Protein AF-A0A1M6XPC5-F1 (afdb_monomer_lite)

InterPro domains:
  IPR036118 UreE urease accessory, N-terminal domain superfamily [SSF69287] (15-75)

Secondary structure (DSSP, 8-state):
----PPEEP-EEETT---TT----EEEE-GGGTT-SEEEEE-TTS-EEEEE-TT-S---TT-EEEETTEEEEEEEEPEEEEEEEE-SSHHHHHHHHHHHHTTT---EEEETTEEEEE--HHHHHHHHHHHGGG-EEEEEE--GGGBHHHHHHHHTT--

Sequence (158 aa):
MNTVQPVVIDEVKAKIDLNGQNFDLLELEWFENKKQKLTRTTRSGKVLELRLGNLKEWQHGDGLYSNGQLIATIAIKTCLTISFPAENDAEAADFCYFIGNQHLPVFLTSPQQFAVPYDGRLFEQLSFRYGARIQLTDAQLLSHQSLRYLAKNRTHEN

Structure (mmCIF, N/CA/C/O backbone):
data_AF-A0A1M6XPC5-F1
#
_entry.id   AF-A0A1M6XPC5-F1
#
loop_
_atom_site.group_PDB
_atom_site.id
_atom_site.type_symbol
_atom_site.label_atom_id
_atom_site.label_alt_id
_atom_site.label_comp_id
_atom_site.label_asym_id
_atom_site.label_entity_id
_atom_site.label_seq_id
_atom_site.pdbx_PDB_ins_code
_atom_site.Cartn_x
_atom_site.Cartn_y
_atom_site.Cartn_z
_atom_site.occupancy
_atom_site.B_iso_or_equiv
_atom_site.auth_seq_id
_atom_site.auth_comp_id
_atom_site.auth_asym_id
_atom_site.auth_atom_id
_atom_site.pdbx_PDB_model_num
ATOM 1 N N . MET A 1 1 ? -32.072 -14.448 14.819 1.00 44.44 1 MET A N 1
ATOM 2 C CA . MET A 1 1 ? -30.863 -13.933 14.143 1.00 44.44 1 MET A CA 1
ATOM 3 C C . MET A 1 1 ? -30.155 -13.031 15.138 1.00 44.44 1 MET A C 1
ATOM 5 O O . MET A 1 1 ? -30.711 -11.992 15.463 1.00 44.44 1 MET A O 1
ATOM 9 N N . ASN A 1 2 ? -29.016 -13.446 15.696 1.00 49.34 2 ASN A N 1
ATOM 10 C CA . ASN A 1 2 ? -28.239 -12.564 16.570 1.00 49.34 2 ASN A CA 1
ATOM 11 C C . ASN A 1 2 ? -27.605 -11.483 15.696 1.00 49.34 2 ASN A C 1
ATOM 13 O O . ASN A 1 2 ? -26.690 -11.761 14.926 1.00 49.34 2 ASN A O 1
ATOM 17 N N . THR A 1 3 ? -28.123 -10.263 15.777 1.00 55.09 3 THR A N 1
ATOM 18 C CA . THR A 1 3 ? -27.465 -9.083 15.220 1.00 55.09 3 THR A CA 1
ATOM 19 C C . THR A 1 3 ? -26.195 -8.844 16.024 1.00 55.09 3 THR A C 1
ATOM 21 O O . THR A 1 3 ? -26.259 -8.356 17.152 1.00 55.09 3 THR A O 1
ATOM 24 N N . VAL A 1 4 ? -25.046 -9.238 15.473 1.00 74.50 4 VAL A N 1
ATOM 25 C CA . VAL A 1 4 ? -23.740 -8.868 16.027 1.00 74.50 4 VAL A CA 1
ATOM 26 C C . VAL A 1 4 ? -23.637 -7.351 15.917 1.00 74.50 4 VAL A C 1
ATOM 28 O O . VAL A 1 4 ? -23.585 -6.815 14.810 1.00 74.50 4 VAL A O 1
ATOM 31 N N . GLN A 1 5 ? -23.697 -6.656 17.052 1.00 86.62 5 GLN A N 1
ATOM 32 C CA . GLN A 1 5 ? -23.521 -5.209 17.072 1.00 86.62 5 GLN A CA 1
ATOM 33 C C . GLN A 1 5 ? -22.074 -4.872 16.681 1.00 86.62 5 GLN A C 1
ATOM 35 O O . GLN A 1 5 ? -21.152 -5.486 17.227 1.00 86.62 5 GLN A O 1
ATOM 40 N N . PRO A 1 6 ? -21.856 -3.932 15.744 1.00 93.06 6 PRO A N 1
ATOM 41 C CA . PRO A 1 6 ? -20.513 -3.500 15.388 1.00 93.06 6 PRO A CA 1
ATOM 42 C C . PRO A 1 6 ? -19.784 -2.860 16.572 1.00 93.06 6 PRO A C 1
ATOM 44 O O . PRO A 1 6 ? -20.371 -2.099 17.342 1.00 93.06 6 PRO A O 1
ATOM 47 N N . VAL A 1 7 ? -18.487 -3.133 16.690 1.00 96.50 7 VAL A N 1
ATOM 48 C CA . VAL A 1 7 ? -17.605 -2.456 17.645 1.00 96.50 7 VAL A CA 1
ATOM 49 C C . VAL A 1 7 ? -17.155 -1.136 17.027 1.00 96.50 7 VAL A C 1
ATOM 51 O O . VAL A 1 7 ? -16.530 -1.118 15.966 1.00 96.50 7 VAL A O 1
ATOM 54 N N . VAL A 1 8 ? -17.467 -0.025 17.688 1.00 97.38 8 VAL A N 1
ATOM 55 C CA . VAL A 1 8 ? -17.044 1.309 17.248 1.00 97.38 8 VAL A CA 1
ATOM 56 C C . VAL A 1 8 ? -15.619 1.569 17.726 1.00 97.38 8 VAL A C 1
ATOM 58 O O . VAL A 1 8 ? -15.330 1.440 18.916 1.00 97.38 8 VAL A O 1
ATOM 61 N N . ILE A 1 9 ? -14.739 1.942 16.798 1.00 97.25 9 ILE A N 1
ATOM 62 C CA . ILE A 1 9 ? -13.367 2.359 17.099 1.00 97.25 9 ILE A CA 1
ATOM 63 C C . ILE A 1 9 ? -13.367 3.840 17.485 1.00 97.25 9 ILE A C 1
ATOM 65 O O . ILE A 1 9 ? -13.819 4.683 16.704 1.00 97.25 9 ILE A O 1
ATOM 69 N N . ASP A 1 10 ? -12.867 4.143 18.683 1.00 95.81 10 ASP A N 1
ATOM 70 C CA . ASP A 1 10 ? -12.819 5.494 19.258 1.00 95.81 10 ASP A CA 1
ATOM 71 C C . ASP A 1 10 ? -11.404 6.091 19.293 1.00 95.81 10 ASP A C 1
ATOM 73 O O . ASP A 1 10 ? -11.252 7.312 19.236 1.00 95.81 10 ASP A O 1
ATOM 77 N N . GLU A 1 11 ? -10.373 5.248 19.305 1.00 95.81 11 GLU A N 1
ATOM 78 C CA . GLU A 1 11 ? -8.973 5.655 19.329 1.00 95.81 11 GLU A CA 1
ATOM 79 C C . GLU A 1 11 ? -8.143 4.828 18.334 1.00 95.81 11 GLU A C 1
ATOM 81 O O . GLU A 1 11 ? -8.351 3.629 18.131 1.00 95.81 11 GLU A O 1
ATOM 86 N N . VAL A 1 12 ? -7.170 5.487 17.703 1.00 96.12 12 VAL A N 1
ATOM 87 C CA . VAL A 1 12 ? -6.224 4.868 16.770 1.00 96.12 12 VAL A CA 1
ATOM 88 C C . VAL A 1 12 ? -4.816 5.249 17.198 1.00 96.12 12 VAL A C 1
ATOM 90 O O . VAL A 1 12 ? -4.510 6.435 17.330 1.00 96.12 12 VAL A O 1
ATOM 93 N N . LYS A 1 13 ? -3.948 4.254 17.395 1.00 94.69 13 LYS A N 1
ATOM 94 C CA . LYS A 1 13 ? -2.534 4.472 17.738 1.00 94.69 13 LYS A CA 1
ATOM 95 C C . LYS A 1 13 ? -1.654 4.071 16.568 1.00 94.69 13 LYS A C 1
ATOM 97 O O . LYS A 1 13 ? -1.781 2.963 16.051 1.00 94.69 13 LYS A O 1
ATOM 102 N N . ALA A 1 14 ? -0.779 4.980 16.150 1.00 92.06 14 ALA A N 1
ATOM 103 C CA . ALA A 1 14 ? 0.051 4.781 14.970 1.00 92.06 14 ALA A CA 1
ATOM 104 C C . ALA A 1 14 ? 1.080 3.666 15.191 1.00 92.06 14 ALA A C 1
ATOM 106 O O . ALA A 1 14 ? 1.796 3.705 16.190 1.00 92.06 14 ALA A O 1
ATOM 107 N N . LYS A 1 15 ? 1.171 2.733 14.231 1.00 84.06 15 LYS A N 1
ATOM 108 C CA . LYS A 1 15 ? 2.233 1.708 14.124 1.00 84.06 15 LYS A CA 1
ATOM 109 C C . LYS A 1 15 ? 2.639 1.097 15.468 1.00 84.06 15 LYS A C 1
ATOM 111 O O . LYS A 1 15 ? 3.760 1.291 15.938 1.00 84.06 15 LYS A O 1
ATOM 116 N N . ILE A 1 16 ? 1.710 0.381 16.094 1.00 86.56 16 ILE A N 1
ATOM 117 C CA . ILE A 1 16 ? 1.987 -0.248 17.384 1.00 86.56 16 ILE A CA 1
ATOM 118 C C . ILE A 1 16 ? 2.883 -1.477 17.202 1.00 86.56 16 ILE A C 1
ATOM 120 O O . ILE A 1 16 ? 2.672 -2.288 16.299 1.00 86.56 16 ILE A O 1
ATOM 124 N N . ASP A 1 17 ? 3.882 -1.617 18.071 1.00 78.31 17 ASP A N 1
ATOM 125 C CA . ASP A 1 17 ? 4.658 -2.850 18.163 1.00 78.31 17 ASP A CA 1
ATOM 126 C C . ASP A 1 17 ? 3.828 -3.896 18.909 1.00 78.31 17 ASP A C 1
ATOM 128 O O . ASP A 1 17 ? 3.391 -3.683 20.044 1.00 78.31 17 ASP A O 1
ATOM 132 N N . LEU A 1 18 ? 3.576 -5.022 18.250 1.00 71.12 18 LEU A N 1
ATOM 133 C CA . LEU A 1 18 ? 2.780 -6.102 18.817 1.00 71.12 18 LEU A CA 1
ATOM 134 C C . LEU A 1 18 ? 3.609 -7.015 19.725 1.00 71.12 18 LEU A C 1
ATOM 136 O O . LEU A 1 18 ? 3.026 -7.902 20.342 1.00 71.12 18 LEU A O 1
ATOM 140 N N . ASN A 1 19 ? 4.931 -6.816 19.849 1.00 73.75 19 ASN A N 1
ATOM 141 C CA . ASN A 1 19 ? 5.816 -7.610 20.714 1.00 73.75 19 ASN A CA 1
ATOM 142 C C . ASN A 1 19 ? 5.616 -9.136 20.547 1.00 73.75 19 ASN A C 1
ATOM 144 O O . ASN A 1 19 ? 5.680 -9.895 21.512 1.00 73.75 19 ASN A O 1
ATOM 148 N N . GLY A 1 20 ? 5.302 -9.593 19.328 1.00 64.50 20 GLY A N 1
ATOM 149 C CA . GLY A 1 20 ? 5.022 -11.003 19.024 1.00 64.50 20 GLY A CA 1
ATOM 150 C C . GLY A 1 20 ? 3.645 -11.530 19.461 1.00 64.50 20 GLY A C 1
ATOM 151 O O . GLY A 1 20 ? 3.386 -12.725 19.326 1.00 64.50 20 GLY A O 1
ATOM 152 N N . GLN A 1 21 ? 2.744 -10.684 19.965 1.00 72.00 21 GLN A N 1
ATOM 153 C CA . GLN A 1 21 ? 1.366 -11.068 20.270 1.00 72.00 21 GLN A CA 1
ATOM 154 C C . GLN A 1 21 ? 0.516 -11.121 18.994 1.00 72.00 21 GLN A C 1
ATOM 156 O O . GLN A 1 21 ? 0.503 -10.190 18.186 1.00 72.00 21 GLN A O 1
ATOM 161 N N . ASN A 1 22 ? -0.248 -12.204 18.838 1.00 70.38 22 ASN A N 1
ATOM 162 C CA . ASN A 1 22 ? -1.222 -12.346 17.758 1.00 70.38 22 ASN A CA 1
ATOM 163 C C . ASN A 1 22 ? -2.495 -11.561 18.092 1.00 70.38 22 ASN A C 1
ATOM 165 O O . ASN A 1 22 ? -3.414 -12.083 18.725 1.00 70.38 22 ASN A O 1
ATOM 169 N N . PHE A 1 23 ? -2.548 -10.306 17.651 1.00 85.56 23 PHE A N 1
ATOM 170 C CA . PHE A 1 23 ? -3.777 -9.519 17.644 1.00 85.56 23 PHE A CA 1
ATOM 171 C C . PHE A 1 23 ? -4.585 -9.768 16.368 1.00 85.56 23 PHE A C 1
ATOM 173 O O . PHE A 1 23 ? -4.059 -10.166 15.330 1.00 85.56 23 PHE A O 1
ATOM 180 N N . ASP A 1 24 ? -5.892 -9.543 16.463 1.00 95.25 24 ASP A N 1
ATOM 181 C CA . ASP A 1 24 ? -6.804 -9.648 15.328 1.00 95.25 24 ASP A CA 1
ATOM 182 C C . ASP A 1 24 ? -6.450 -8.617 14.244 1.00 95.25 24 ASP A C 1
ATOM 184 O O . ASP A 1 24 ? -5.967 -7.528 14.555 1.00 95.25 24 ASP A O 1
ATOM 188 N N . LEU A 1 25 ? -6.707 -8.937 12.977 1.00 95.81 25 LEU A N 1
ATOM 189 C CA . LEU A 1 25 ? -6.348 -8.074 11.850 1.00 95.81 25 LEU A CA 1
ATOM 190 C C . LEU A 1 25 ? -7.597 -7.549 11.156 1.00 95.81 25 LEU A C 1
ATOM 192 O O . LEU A 1 25 ? -8.472 -8.322 10.762 1.00 95.81 25 LEU A O 1
ATOM 196 N N . LEU A 1 26 ? -7.645 -6.236 10.959 1.00 97.50 26 LEU A N 1
ATOM 197 C CA . LEU A 1 26 ? -8.565 -5.595 10.036 1.00 97.50 26 LEU A CA 1
ATOM 198 C C . LEU A 1 26 ? -7.852 -5.402 8.698 1.00 97.50 26 LEU A C 1
ATOM 200 O O . LEU A 1 26 ? -6.973 -4.549 8.566 1.00 97.50 26 LEU A O 1
ATOM 204 N N . GLU A 1 27 ? -8.222 -6.205 7.709 1.00 97.38 27 GLU A N 1
ATOM 205 C CA . GLU A 1 27 ? -7.623 -6.125 6.382 1.00 97.38 27 GLU A CA 1
ATOM 206 C C . GLU A 1 27 ? -8.286 -5.043 5.535 1.00 97.38 27 GLU A C 1
ATOM 208 O O . GLU A 1 27 ? -9.513 -4.987 5.434 1.00 97.38 27 GLU A O 1
ATOM 213 N N . LEU A 1 28 ? -7.467 -4.209 4.899 1.00 97.88 28 LEU A N 1
ATOM 214 C CA . LEU A 1 28 ? -7.910 -3.175 3.969 1.00 97.88 28 LEU A CA 1
ATOM 215 C C . LEU A 1 28 ? -7.173 -3.319 2.642 1.00 97.88 28 LEU A C 1
ATOM 217 O O . LEU A 1 28 ? -5.980 -3.633 2.613 1.00 97.88 28 LEU A O 1
ATOM 221 N N . GLU A 1 29 ? -7.859 -3.029 1.540 1.00 97.69 29 GLU A N 1
ATOM 222 C CA . GLU A 1 29 ? -7.168 -2.845 0.264 1.00 97.69 29 GLU A CA 1
ATOM 223 C C . GLU A 1 29 ? -6.403 -1.514 0.267 1.00 97.69 29 GLU A C 1
ATOM 225 O O . GLU A 1 29 ? -6.805 -0.538 0.912 1.00 97.69 29 GLU A O 1
ATOM 230 N N . TRP A 1 30 ? -5.316 -1.433 -0.503 1.00 96.38 30 TRP A N 1
ATOM 231 C CA . TRP A 1 30 ? -4.474 -0.232 -0.582 1.00 96.38 30 TRP A CA 1
ATOM 232 C C . TRP A 1 30 ? -5.264 1.040 -0.949 1.00 96.38 30 TRP A C 1
ATOM 234 O O . TRP A 1 30 ? -4.972 2.121 -0.442 1.00 96.38 30 TRP A O 1
ATOM 244 N N . PHE A 1 31 ? -6.305 0.919 -1.782 1.00 95.81 31 PHE A N 1
ATOM 245 C CA . PHE A 1 31 ? -7.142 2.040 -2.229 1.00 95.81 31 PHE A CA 1
ATOM 246 C C . PHE A 1 31 ? -8.212 2.464 -1.207 1.00 95.81 31 PHE A C 1
ATOM 248 O O . PHE A 1 31 ? -8.934 3.439 -1.422 1.00 95.81 31 PHE A O 1
ATOM 255 N N . GLU A 1 32 ? -8.349 1.747 -0.091 1.00 96.62 32 GLU A N 1
ATOM 256 C CA . GLU A 1 32 ? -9.324 2.048 0.963 1.00 96.62 32 GLU A CA 1
ATOM 257 C C . GLU A 1 32 ? -8.754 2.911 2.082 1.00 96.62 32 GLU A C 1
ATOM 259 O O . GLU A 1 32 ? -9.511 3.447 2.893 1.00 96.62 32 GLU A O 1
ATOM 264 N N . ASN A 1 33 ? -7.435 3.089 2.109 1.00 94.56 33 ASN A N 1
ATOM 265 C CA . ASN A 1 33 ? -6.717 3.715 3.211 1.00 94.56 33 ASN A CA 1
ATOM 266 C C . ASN A 1 33 ? -7.092 5.186 3.472 1.00 94.56 33 ASN A C 1
ATOM 268 O O . ASN A 1 33 ? -6.809 5.714 4.540 1.00 94.56 33 ASN A O 1
ATOM 272 N N . LYS A 1 34 ? -7.786 5.850 2.544 1.00 95.00 34 LYS A N 1
ATOM 273 C CA . LYS A 1 34 ? -8.291 7.227 2.701 1.00 95.00 34 LYS A CA 1
ATOM 274 C C . LYS A 1 34 ? -9.808 7.316 2.868 1.00 95.00 34 LYS A C 1
ATOM 276 O O . LYS A 1 34 ? -10.364 8.416 2.870 1.00 95.00 34 LYS A O 1
ATOM 281 N N . LYS A 1 35 ? -10.510 6.185 2.995 1.00 96.50 35 LYS A N 1
ATOM 282 C CA . LYS A 1 35 ? -11.962 6.181 3.214 1.00 96.50 35 LYS A CA 1
ATOM 283 C C . LYS A 1 35 ? -12.289 6.783 4.581 1.00 96.50 35 LYS A C 1
ATOM 285 O O . LYS A 1 35 ? -11.801 6.325 5.609 1.00 96.50 35 LYS A O 1
ATOM 290 N N . GLN A 1 36 ? -13.171 7.785 4.576 1.00 96.69 36 GLN A N 1
ATOM 291 C CA . GLN A 1 36 ? -13.590 8.520 5.777 1.00 96.69 36 GLN A CA 1
ATOM 292 C C . GLN A 1 36 ? -14.355 7.653 6.780 1.00 96.69 36 GLN A C 1
ATOM 294 O O . GLN A 1 36 ? -14.250 7.858 7.987 1.00 96.69 36 GLN A O 1
ATOM 299 N N . LYS A 1 37 ? -15.140 6.699 6.276 1.00 96.50 37 LYS A N 1
ATOM 300 C CA . LYS A 1 37 ? -15.922 5.746 7.063 1.00 96.50 37 LYS A CA 1
ATOM 301 C C . LYS A 1 37 ? -15.687 4.349 6.507 1.00 96.50 37 LYS A C 1
ATOM 303 O O . LYS A 1 37 ? -15.733 4.163 5.288 1.00 96.50 37 LYS A O 1
ATOM 308 N N . LEU A 1 38 ? -15.458 3.387 7.390 1.00 96.75 38 LEU A N 1
ATOM 309 C CA . LEU A 1 38 ? -15.304 1.977 7.049 1.00 96.75 38 LEU A CA 1
ATOM 310 C C . LEU A 1 38 ? -16.147 1.137 8.004 1.00 96.75 38 LEU A C 1
ATOM 312 O O . LEU A 1 38 ? -16.097 1.341 9.212 1.00 96.75 38 LEU A O 1
ATOM 316 N N . THR A 1 39 ? -16.867 0.166 7.450 1.00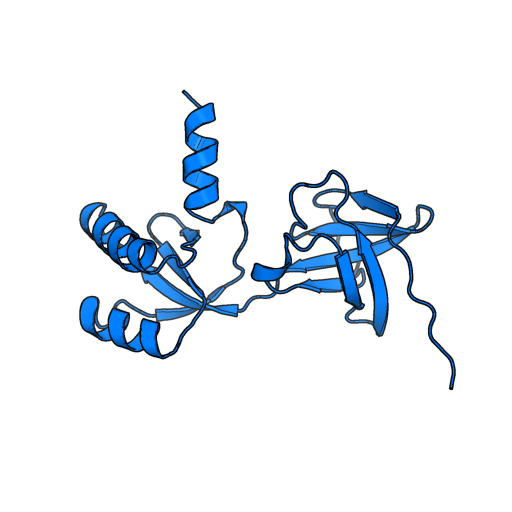 96.62 39 THR A N 1
ATOM 317 C CA . THR A 1 39 ? -17.446 -0.943 8.213 1.00 96.62 39 THR A CA 1
ATOM 318 C C . THR A 1 39 ? -16.850 -2.220 7.653 1.00 96.62 39 THR A C 1
ATOM 320 O O . THR A 1 39 ? -17.061 -2.538 6.479 1.00 96.62 39 THR A O 1
ATOM 323 N N . ARG A 1 40 ? -16.010 -2.896 8.430 1.00 96.81 40 ARG A N 1
ATOM 324 C CA . ARG A 1 40 ? -15.196 -4.022 7.957 1.00 96.81 40 ARG A CA 1
ATOM 325 C C . ARG A 1 40 ? -15.149 -5.105 9.018 1.00 96.81 40 ARG A C 1
ATOM 327 O O . ARG A 1 40 ? -15.148 -4.810 10.208 1.00 96.81 40 ARG A O 1
ATOM 334 N N . THR A 1 41 ? -15.107 -6.347 8.565 1.00 97.06 41 THR A N 1
ATOM 335 C CA . THR A 1 41 ? -14.984 -7.506 9.442 1.00 97.06 41 THR A CA 1
ATOM 336 C C . THR A 1 41 ? -13.509 -7.865 9.578 1.00 97.06 41 THR A C 1
ATOM 338 O O . THR A 1 41 ? -12.802 -7.939 8.575 1.00 97.06 41 THR A O 1
ATOM 341 N N . THR A 1 42 ? -13.038 -8.064 10.805 1.00 97.19 42 THR A N 1
ATOM 342 C CA . THR A 1 42 ? -11.684 -8.559 11.071 1.00 97.19 42 THR A CA 1
ATOM 343 C C . THR A 1 42 ? -11.533 -10.021 10.653 1.00 97.19 42 THR A C 1
ATOM 345 O O . THR A 1 42 ? -12.525 -10.724 10.440 1.00 97.19 42 THR A O 1
ATOM 348 N N . ARG A 1 43 ? -10.297 -10.527 10.609 1.00 95.31 43 ARG A N 1
ATOM 349 C CA . ARG A 1 43 ? -10.030 -11.949 10.344 1.00 95.31 43 ARG A CA 1
ATOM 350 C C . ARG A 1 43 ? -10.731 -12.882 11.336 1.00 95.31 43 ARG A C 1
ATOM 352 O O . ARG A 1 43 ? -11.158 -13.958 10.932 1.00 95.31 43 ARG A O 1
ATOM 359 N N . SER A 1 44 ? -10.891 -12.484 12.603 1.00 94.69 44 SER A N 1
ATOM 360 C CA . SER A 1 44 ? -11.628 -13.295 13.588 1.00 94.69 44 SER A CA 1
ATOM 361 C C . SER A 1 44 ? -13.159 -13.174 13.513 1.00 94.69 44 SER A C 1
ATOM 363 O O . SER A 1 44 ? -13.857 -13.855 14.262 1.00 94.69 44 SER A O 1
ATOM 365 N N . GLY A 1 45 ? -13.700 -12.336 12.620 1.00 95.31 45 GLY A N 1
ATOM 366 C CA . GLY A 1 45 ? -15.145 -12.180 12.428 1.00 95.31 45 GLY A CA 1
ATOM 367 C C . GLY A 1 45 ? -15.787 -11.006 13.177 1.00 95.31 45 GLY A C 1
ATOM 368 O O . GLY A 1 45 ? -17.012 -10.884 13.160 1.00 95.31 45 GLY A O 1
ATOM 369 N N . LYS A 1 46 ? -15.010 -10.119 13.820 1.00 95.12 46 LYS A N 1
ATOM 370 C CA . LYS A 1 46 ? -15.561 -8.933 14.502 1.00 95.12 46 LYS A CA 1
ATOM 371 C C . LYS A 1 46 ? -15.886 -7.843 13.491 1.00 95.12 46 LYS A C 1
ATOM 373 O O . LYS A 1 46 ? -15.020 -7.438 12.724 1.00 95.12 46 LYS A O 1
ATOM 378 N N . VAL A 1 47 ? -17.111 -7.329 13.514 1.00 97.44 47 VAL A N 1
ATOM 379 C CA . VAL A 1 47 ? -17.503 -6.185 12.680 1.00 97.44 47 VAL A CA 1
ATOM 380 C C . VAL A 1 47 ? -17.063 -4.903 13.377 1.00 97.44 47 VAL A C 1
ATOM 382 O O . VAL A 1 47 ? -17.500 -4.639 14.494 1.00 97.44 47 VAL A O 1
ATOM 385 N N . LEU A 1 48 ? -16.205 -4.119 12.728 1.00 97.56 48 LEU A N 1
ATOM 386 C CA . LEU A 1 48 ? -15.714 -2.839 13.232 1.00 97.56 48 LEU A CA 1
ATOM 387 C C . LEU A 1 48 ? -16.305 -1.683 12.432 1.00 97.56 48 LEU A C 1
ATOM 389 O O . LEU A 1 48 ? -16.382 -1.751 11.203 1.00 97.56 48 LEU A O 1
ATOM 393 N N . GLU A 1 49 ? -16.645 -0.602 13.124 1.00 97.81 49 GLU A N 1
ATOM 394 C CA . GLU A 1 49 ? -16.970 0.694 12.533 1.00 97.81 49 GLU A CA 1
ATOM 395 C C . GLU A 1 49 ? -15.864 1.702 12.835 1.00 97.81 49 GLU A C 1
ATOM 397 O O . GLU A 1 49 ? -15.559 1.989 13.992 1.00 97.81 49 GLU A O 1
ATOM 402 N N . LEU A 1 50 ? -15.271 2.254 11.779 1.00 96.75 50 LEU A N 1
ATOM 403 C CA . LEU A 1 50 ? -14.149 3.178 11.857 1.00 96.75 50 LEU A CA 1
ATOM 404 C C . LEU A 1 50 ? -14.510 4.516 11.219 1.00 96.75 50 LEU A C 1
ATOM 406 O O . LEU A 1 50 ? -15.184 4.578 10.183 1.00 96.75 50 LEU A O 1
ATOM 410 N N . ARG A 1 51 ? -13.988 5.596 11.804 1.00 96.62 51 ARG A N 1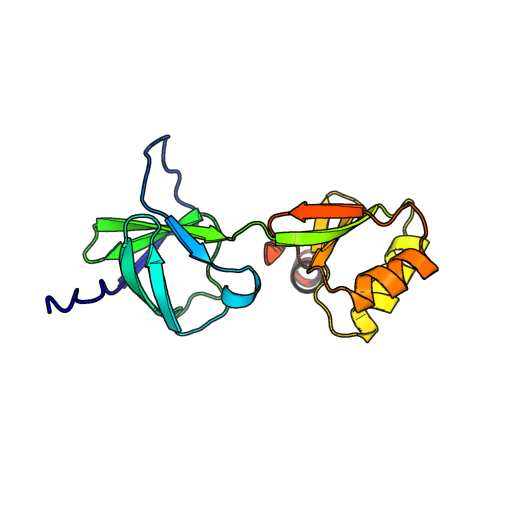
ATOM 411 C CA . ARG A 1 51 ? -14.041 6.949 11.244 1.00 96.62 51 ARG A CA 1
ATOM 412 C C . ARG A 1 51 ? -12.646 7.549 11.235 1.00 96.62 51 ARG A C 1
ATOM 414 O O . ARG A 1 51 ? -12.000 7.591 12.273 1.00 96.62 51 ARG A O 1
ATOM 421 N N . LEU A 1 52 ? -12.210 8.032 10.074 1.00 94.62 52 LEU A N 1
ATOM 422 C CA . LEU A 1 52 ? -10.849 8.542 9.897 1.00 94.62 52 LEU A CA 1
ATOM 423 C C . LEU A 1 52 ? -10.605 9.805 10.741 1.00 94.62 52 LEU A C 1
ATOM 425 O O . LEU A 1 52 ? -9.522 9.999 11.288 1.00 94.62 52 LEU A O 1
ATOM 429 N N . GLY A 1 53 ? -11.638 10.640 10.896 1.00 90.81 53 GLY A N 1
ATOM 430 C CA . GLY A 1 53 ? -11.597 11.820 11.756 1.00 90.81 53 GLY A CA 1
ATOM 431 C C . GLY A 1 53 ? -10.494 12.789 11.331 1.00 90.81 53 GLY A C 1
ATOM 432 O O . GLY A 1 53 ? -10.500 13.280 10.206 1.00 90.81 53 GLY A O 1
ATOM 433 N N . ASN A 1 54 ? -9.552 13.048 12.240 1.00 89.31 54 ASN A N 1
ATOM 434 C CA . ASN A 1 54 ? -8.425 13.958 12.015 1.00 89.31 54 ASN A CA 1
ATOM 435 C C . ASN A 1 54 ? -7.198 13.273 11.385 1.00 89.31 54 ASN A C 1
ATOM 437 O O . ASN A 1 54 ? -6.218 13.948 11.061 1.00 89.31 54 ASN A O 1
ATOM 441 N N . LEU A 1 55 ? -7.215 11.946 11.228 1.00 90.56 55 LEU A N 1
ATOM 442 C CA . LEU A 1 55 ? -6.134 11.216 10.571 1.00 90.56 55 LEU A CA 1
ATOM 443 C C . LEU A 1 55 ? -6.128 11.526 9.069 1.00 90.56 55 LEU A C 1
ATOM 445 O O . LEU A 1 55 ? -7.164 11.757 8.449 1.00 90.56 55 LEU A O 1
ATOM 449 N N . LYS A 1 56 ? -4.942 11.508 8.456 1.00 91.88 56 LYS A N 1
ATOM 450 C CA . LYS A 1 56 ? -4.815 11.696 7.000 1.00 91.88 56 LYS A CA 1
ATOM 451 C C . LYS A 1 56 ? -5.182 10.432 6.221 1.00 91.88 56 LYS A C 1
ATOM 453 O O . LYS A 1 56 ? -5.700 10.531 5.112 1.00 91.88 56 LYS A O 1
ATOM 458 N N . GLU A 1 57 ? -4.867 9.271 6.784 1.00 95.12 57 GLU A N 1
ATOM 459 C CA . GLU A 1 57 ? -5.105 7.948 6.211 1.00 95.12 57 GLU A CA 1
ATOM 460 C C . GLU A 1 57 ? -4.940 6.864 7.282 1.00 95.12 57 GLU A C 1
ATOM 462 O O . GLU A 1 57 ? -4.286 7.089 8.300 1.00 95.12 57 GLU A O 1
ATOM 467 N N . TRP A 1 58 ? -5.513 5.699 7.007 1.00 96.25 58 TRP A N 1
ATOM 468 C CA . TRP A 1 58 ? -5.296 4.441 7.705 1.00 96.25 58 TRP A CA 1
ATOM 469 C C . TRP A 1 58 ? -3.953 3.843 7.285 1.00 96.25 58 TRP A C 1
ATOM 471 O O . TRP A 1 58 ? -3.728 3.619 6.092 1.00 96.25 58 TRP A O 1
ATOM 481 N N . GLN A 1 59 ? -3.056 3.572 8.228 1.00 95.94 59 GLN A N 1
ATOM 482 C CA . GLN A 1 59 ? -1.732 3.038 7.922 1.00 95.94 59 GLN A CA 1
ATOM 483 C C . GLN A 1 59 ? -1.604 1.574 8.326 1.00 95.94 59 GLN A C 1
ATOM 485 O O . GLN A 1 59 ? -2.229 1.093 9.270 1.00 95.94 59 GLN A O 1
ATOM 490 N N . HIS A 1 60 ? -0.750 0.853 7.601 1.00 95.62 60 HIS A N 1
ATOM 491 C CA . HIS A 1 60 ? -0.372 -0.491 8.002 1.00 95.62 60 HIS A CA 1
ATOM 492 C C . HIS A 1 60 ? 0.283 -0.466 9.391 1.00 95.62 60 HIS A C 1
ATOM 494 O O . HIS A 1 60 ? 1.202 0.322 9.625 1.00 95.62 60 HIS A O 1
ATOM 500 N N . GLY A 1 61 ? -0.192 -1.333 10.287 1.00 94.25 61 GLY A N 1
ATOM 501 C CA . GLY A 1 61 ? 0.279 -1.434 11.668 1.00 94.25 61 GLY A CA 1
ATOM 502 C C . GLY A 1 61 ? -0.448 -0.525 12.663 1.00 94.25 61 GLY A C 1
ATOM 503 O O . GLY A 1 61 ? -0.142 -0.585 13.852 1.00 94.25 61 GLY A O 1
ATOM 504 N N . ASP A 1 62 ? -1.408 0.298 12.228 1.00 95.56 62 ASP A N 1
ATOM 505 C CA . ASP A 1 62 ? -2.209 1.100 13.158 1.00 95.56 62 ASP A CA 1
ATOM 506 C C . ASP A 1 62 ? -3.038 0.200 14.082 1.00 95.56 62 ASP A C 1
ATOM 508 O O . ASP A 1 62 ? -3.699 -0.737 13.631 1.00 95.56 62 ASP A O 1
ATOM 512 N N . GLY A 1 63 ? -3.006 0.496 15.380 1.00 95.88 63 GLY A N 1
ATOM 513 C CA . GLY A 1 63 ? -3.809 -0.171 16.398 1.00 95.88 63 GLY A CA 1
ATOM 514 C C . GLY A 1 63 ? -5.182 0.474 16.530 1.00 95.88 63 GLY A C 1
ATOM 515 O O . GLY A 1 63 ? -5.281 1.693 16.656 1.00 95.88 63 GLY A O 1
ATOM 516 N N . LEU A 1 64 ? -6.228 -0.348 16.525 1.00 96.69 64 LEU A N 1
ATOM 517 C CA . LEU A 1 64 ? -7.628 0.058 16.607 1.00 96.69 64 LEU A CA 1
ATOM 518 C C . LEU A 1 64 ? -8.164 -0.217 18.007 1.00 96.69 64 LEU A C 1
ATOM 520 O O . LEU A 1 64 ? -8.256 -1.378 18.414 1.00 96.69 64 LEU A O 1
ATOM 524 N N . TYR A 1 65 ? -8.530 0.837 18.727 1.00 96.38 65 TYR A N 1
ATOM 525 C CA . TYR A 1 65 ? -8.974 0.757 20.111 1.00 96.38 65 TYR A CA 1
ATOM 526 C C . TYR A 1 65 ? -10.462 1.084 20.245 1.00 96.38 65 TYR A C 1
ATOM 528 O O . TYR A 1 65 ? -11.024 1.875 19.487 1.00 96.38 65 TYR A O 1
ATOM 536 N N . SER A 1 66 ? -11.097 0.431 21.212 1.00 96.81 66 SER A N 1
ATOM 537 C CA . SER A 1 66 ? -12.451 0.740 21.664 1.00 96.81 66 SER A CA 1
ATOM 538 C C . SER A 1 66 ? -12.464 0.661 23.184 1.00 96.81 66 SER A C 1
ATOM 540 O O . SER A 1 66 ? -12.039 -0.349 23.750 1.00 96.81 66 SER A O 1
ATOM 542 N N . ASN A 1 67 ? -12.901 1.727 23.853 1.00 96.00 67 ASN A N 1
ATOM 543 C CA . ASN A 1 67 ? -12.916 1.850 25.313 1.00 96.00 67 ASN A CA 1
ATOM 544 C C . ASN A 1 67 ? -11.558 1.513 25.965 1.00 96.00 67 ASN A C 1
ATOM 546 O O . ASN A 1 67 ? -11.491 0.839 26.992 1.00 96.00 67 ASN A O 1
ATOM 550 N N . GLY A 1 68 ? -10.456 1.939 25.338 1.00 94.56 68 GLY A N 1
ATOM 551 C CA . GLY A 1 68 ? -9.090 1.705 25.825 1.00 94.56 68 GLY A CA 1
ATOM 552 C C . GLY A 1 68 ? -8.530 0.297 25.581 1.00 94.56 68 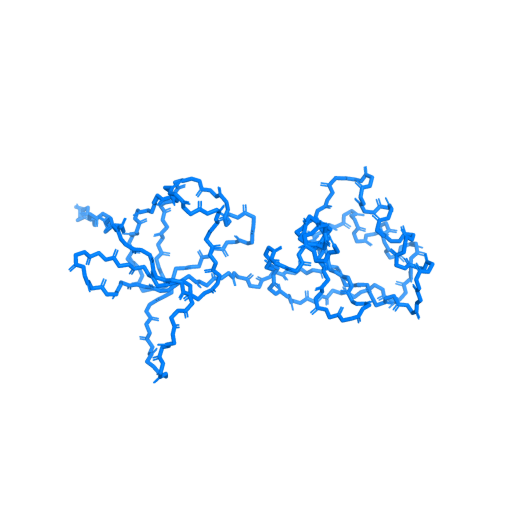GLY A C 1
ATOM 553 O O . GLY A 1 68 ? -7.357 0.056 25.871 1.00 94.56 68 GLY A O 1
ATOM 554 N N . GLN A 1 69 ? -9.308 -0.627 25.008 1.00 94.44 69 GLN A N 1
ATOM 555 C CA . GLN A 1 69 ? -8.849 -1.970 24.652 1.00 94.44 69 GLN A CA 1
ATOM 556 C C . GLN A 1 69 ? -8.442 -2.046 23.177 1.00 94.44 69 GLN A C 1
ATOM 558 O O . GLN A 1 69 ? -9.183 -1.596 22.307 1.00 94.44 69 GLN A O 1
ATOM 563 N N . LEU A 1 70 ? -7.294 -2.670 22.888 1.00 94.88 70 LEU A N 1
ATOM 564 C CA . LEU A 1 70 ? -6.883 -2.986 21.518 1.00 94.88 70 LEU A CA 1
ATOM 565 C C . LEU A 1 70 ? -7.792 -4.080 20.942 1.00 94.88 70 LEU A C 1
ATOM 567 O O . LEU A 1 70 ? -7.829 -5.201 21.451 1.00 94.88 70 LEU A O 1
ATOM 571 N N . ILE A 1 71 ? -8.514 -3.750 19.875 1.00 96.19 71 ILE A N 1
ATOM 572 C CA . ILE A 1 71 ? -9.472 -4.641 19.217 1.00 96.19 71 ILE A CA 1
ATOM 573 C C . ILE A 1 71 ? -8.825 -5.394 18.054 1.00 96.19 71 ILE A C 1
ATOM 575 O O . ILE A 1 71 ? -9.039 -6.601 17.917 1.00 96.19 71 ILE A O 1
ATOM 579 N N . ALA A 1 72 ? -8.062 -4.680 17.223 1.00 96.56 72 ALA A N 1
ATOM 580 C CA . ALA A 1 72 ? -7.384 -5.208 16.043 1.00 96.56 72 ALA A CA 1
ATOM 581 C C . ALA A 1 72 ? -6.262 -4.265 15.575 1.00 96.56 72 ALA A C 1
ATOM 583 O O . ALA A 1 72 ? -6.184 -3.122 16.025 1.00 96.56 72 ALA A O 1
ATOM 584 N N . THR A 1 73 ? -5.436 -4.708 14.628 1.00 96.62 73 THR A N 1
ATOM 585 C CA . THR A 1 73 ? -4.521 -3.837 13.877 1.00 96.62 73 THR A CA 1
ATOM 586 C C . THR A 1 73 ? -4.834 -3.807 12.390 1.00 96.62 73 THR A C 1
ATOM 588 O O . THR A 1 73 ? -5.403 -4.748 11.834 1.00 96.62 73 THR A O 1
ATOM 591 N N . ILE A 1 74 ? -4.476 -2.708 11.725 1.00 96.62 74 ILE A N 1
ATOM 592 C CA . ILE A 1 74 ? -4.675 -2.557 10.285 1.00 96.62 74 ILE A CA 1
ATOM 593 C C . ILE A 1 74 ? -3.603 -3.323 9.505 1.00 96.62 74 ILE A C 1
ATOM 595 O O . ILE A 1 74 ? -2.403 -3.039 9.584 1.00 96.62 74 ILE A O 1
ATOM 599 N N . ALA A 1 75 ? -4.058 -4.230 8.646 1.00 96.12 75 ALA A N 1
ATOM 600 C CA . ALA A 1 75 ? -3.241 -4.907 7.651 1.00 96.12 75 ALA A CA 1
ATOM 601 C C . ALA A 1 75 ? -3.611 -4.406 6.248 1.00 96.12 75 ALA A C 1
ATOM 603 O O . ALA A 1 75 ? -4.702 -4.692 5.759 1.00 96.12 75 ALA A O 1
ATOM 604 N N . ILE A 1 76 ? -2.717 -3.668 5.579 1.00 97.12 76 ILE A N 1
ATOM 605 C CA . ILE A 1 76 ? -2.913 -3.382 4.151 1.00 97.12 76 ILE A CA 1
ATOM 606 C C . ILE A 1 76 ? -2.600 -4.668 3.389 1.00 97.12 76 ILE A C 1
ATOM 608 O O . ILE A 1 76 ? -1.533 -5.252 3.572 1.00 97.12 76 ILE A O 1
ATOM 612 N N . LYS A 1 77 ? -3.529 -5.149 2.573 1.00 97.31 77 LYS A N 1
ATOM 613 C CA . LYS A 1 77 ? -3.341 -6.406 1.848 1.00 97.31 77 LYS A CA 1
ATOM 614 C C . LYS A 1 77 ? -2.245 -6.276 0.792 1.00 97.31 77 LYS A C 1
ATOM 616 O O . LYS A 1 77 ? -2.050 -5.210 0.202 1.00 97.31 77 LYS A O 1
ATOM 621 N N . THR A 1 78 ? -1.553 -7.382 0.536 1.00 97.50 78 THR A N 1
ATOM 622 C CA . THR A 1 78 ? -0.805 -7.541 -0.711 1.00 97.50 78 THR A CA 1
ATOM 623 C C . THR A 1 78 ? -1.794 -7.649 -1.866 1.00 97.50 78 THR A C 1
ATOM 625 O O . THR A 1 78 ? -2.869 -8.235 -1.725 1.00 97.50 78 THR A O 1
ATOM 628 N N . CYS A 1 79 ? -1.432 -7.088 -3.009 1.00 97.75 79 CYS A N 1
ATOM 629 C CA . CYS A 1 79 ? -2.163 -7.269 -4.250 1.00 97.75 79 CYS A CA 1
ATOM 630 C C . CYS A 1 79 ? -1.198 -7.639 -5.374 1.00 97.75 79 CYS A C 1
ATOM 632 O O . CYS A 1 79 ? 0.009 -7.406 -5.271 1.00 97.75 79 CYS A O 1
ATOM 634 N N . LEU A 1 80 ? -1.751 -8.185 -6.456 1.00 98.38 80 LEU A N 1
ATOM 635 C CA . LEU A 1 80 ? -0.987 -8.408 -7.670 1.00 98.38 80 LEU A CA 1
ATOM 636 C C . LEU A 1 80 ? -0.604 -7.054 -8.272 1.00 98.38 80 LEU A C 1
ATOM 638 O O . LEU A 1 80 ? -1.451 -6.176 -8.470 1.00 98.38 80 LEU A O 1
ATOM 642 N N . THR A 1 81 ? 0.676 -6.896 -8.574 1.00 98.44 81 THR A N 1
ATOM 643 C CA . THR A 1 81 ? 1.240 -5.671 -9.136 1.00 98.44 81 THR A CA 1
ATOM 644 C C . THR A 1 81 ? 1.979 -5.966 -10.423 1.00 98.44 81 THR A C 1
ATOM 646 O O . THR A 1 81 ? 2.513 -7.058 -10.614 1.00 98.44 81 THR A O 1
ATOM 649 N N . ILE A 1 82 ? 2.006 -4.967 -11.298 1.00 98.38 82 ILE A N 1
ATOM 650 C CA . ILE A 1 82 ? 2.909 -4.929 -12.438 1.00 98.38 82 ILE A CA 1
ATOM 651 C C . ILE A 1 82 ? 4.154 -4.176 -11.980 1.00 98.38 82 ILE A C 1
ATOM 653 O O . ILE A 1 82 ? 4.076 -3.013 -11.582 1.00 98.38 82 ILE A O 1
ATOM 657 N N . SER A 1 83 ? 5.280 -4.871 -12.011 1.00 97.81 83 SER A N 1
ATOM 658 C CA . SER A 1 83 ? 6.570 -4.452 -11.486 1.00 97.81 83 SER A CA 1
ATOM 659 C C . SER A 1 83 ? 7.515 -4.116 -12.633 1.00 97.81 83 SER A C 1
ATOM 661 O O . SER A 1 83 ? 7.630 -4.884 -13.592 1.00 97.81 83 SER A O 1
ATOM 663 N N . PHE A 1 84 ? 8.189 -2.975 -12.531 1.00 97.94 84 PHE A N 1
ATOM 664 C CA . PHE A 1 84 ? 9.139 -2.480 -13.516 1.00 97.94 84 PHE A CA 1
ATOM 665 C C . PHE A 1 84 ? 10.465 -2.093 -12.834 1.00 97.94 84 PHE A C 1
ATOM 667 O O . PHE A 1 84 ? 10.510 -1.081 -12.126 1.00 97.94 84 PHE A O 1
ATOM 674 N N . PRO A 1 85 ? 11.536 -2.885 -13.027 1.00 96.81 85 PRO A N 1
ATOM 675 C CA . PRO A 1 85 ? 12.888 -2.525 -12.615 1.00 96.81 85 PRO A CA 1
ATOM 676 C C . PRO A 1 85 ? 13.500 -1.575 -13.655 1.00 96.81 85 PRO A C 1
ATOM 678 O O . PRO A 1 85 ? 13.906 -2.015 -14.729 1.00 96.81 85 PRO A O 1
ATOM 681 N N . ALA A 1 86 ? 13.557 -0.278 -13.358 1.00 96.12 86 ALA A N 1
ATOM 682 C CA . ALA A 1 86 ? 14.247 0.678 -14.221 1.00 96.12 86 ALA A CA 1
ATOM 683 C C . ALA A 1 86 ? 15.768 0.525 -14.066 1.00 96.12 86 ALA A C 1
ATOM 685 O O . ALA A 1 86 ? 16.272 0.399 -12.951 1.00 96.12 86 ALA A O 1
ATOM 686 N N . GLU A 1 87 ? 16.513 0.561 -15.169 1.00 94.44 87 GLU A N 1
ATOM 687 C CA . GLU A 1 87 ? 17.980 0.459 -15.120 1.00 94.44 87 GLU A CA 1
ATOM 688 C C . GLU A 1 87 ? 18.659 1.828 -14.986 1.00 94.44 87 GLU A C 1
ATOM 690 O O . GLU A 1 87 ? 19.829 1.917 -14.608 1.00 94.44 87 GLU A O 1
ATOM 695 N N . ASN A 1 88 ? 17.937 2.896 -15.334 1.00 94.25 88 ASN A N 1
ATOM 696 C CA . ASN A 1 88 ? 18.417 4.270 -15.288 1.00 94.25 88 ASN A CA 1
ATOM 697 C C . ASN A 1 88 ? 17.262 5.287 -15.210 1.00 94.25 88 ASN A C 1
ATOM 699 O O . ASN A 1 88 ? 16.089 4.965 -15.424 1.00 94.25 88 ASN A O 1
ATOM 703 N N . ASP A 1 89 ? 17.620 6.549 -14.965 1.00 94.88 89 ASP A N 1
ATOM 704 C CA . ASP A 1 89 ? 16.670 7.654 -14.804 1.00 94.88 89 ASP A CA 1
ATOM 705 C C . ASP A 1 89 ? 15.829 7.935 -16.057 1.00 94.88 89 ASP A C 1
ATOM 707 O O . ASP A 1 89 ? 14.685 8.375 -15.936 1.00 94.88 89 ASP A O 1
ATOM 711 N N . ALA A 1 90 ? 16.356 7.679 -17.260 1.00 95.75 90 ALA A N 1
ATOM 712 C CA . ALA A 1 90 ? 15.611 7.912 -18.496 1.00 95.75 90 ALA A CA 1
ATOM 713 C C . ALA A 1 90 ? 14.446 6.921 -18.633 1.00 95.75 90 ALA A C 1
ATOM 715 O O . ALA A 1 90 ? 13.335 7.314 -18.989 1.00 95.75 90 ALA A O 1
ATOM 716 N N . GLU A 1 91 ? 14.667 5.653 -18.282 1.00 95.56 91 GLU A N 1
ATOM 717 C CA . GLU A 1 91 ? 13.607 4.643 -18.249 1.00 95.56 91 GLU A CA 1
ATOM 718 C C . GLU A 1 91 ? 12.596 4.898 -17.138 1.00 95.56 91 GLU A C 1
ATOM 720 O O . GLU A 1 91 ? 11.390 4.784 -17.359 1.00 95.56 91 GLU A O 1
ATOM 725 N N . ALA A 1 92 ? 13.076 5.283 -15.953 1.00 95.94 92 ALA A N 1
ATOM 726 C CA . ALA A 1 92 ? 12.208 5.672 -14.851 1.00 95.94 92 ALA A CA 1
ATOM 727 C C . ALA A 1 92 ? 11.295 6.841 -15.256 1.00 95.94 92 ALA A C 1
ATOM 729 O O . ALA A 1 92 ? 10.088 6.796 -15.009 1.00 95.94 92 ALA A O 1
ATOM 730 N N . ALA A 1 93 ? 11.849 7.865 -15.915 1.00 95.94 93 ALA A N 1
ATOM 731 C CA . ALA A 1 93 ? 11.090 9.009 -16.408 1.00 95.94 93 ALA A CA 1
ATOM 732 C C . ALA A 1 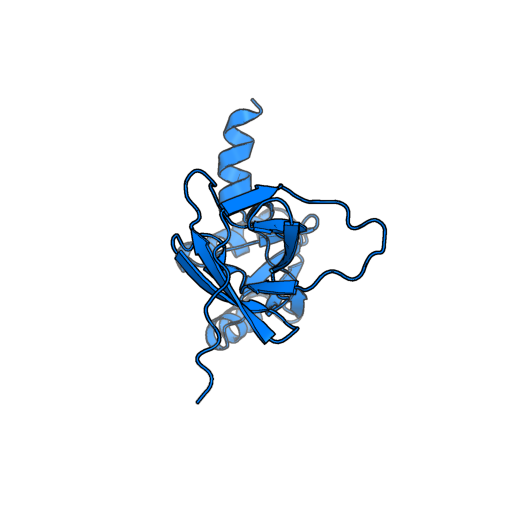93 ? 10.057 8.602 -17.469 1.00 95.94 93 ALA A C 1
ATOM 734 O O . ALA A 1 93 ? 8.901 9.015 -17.368 1.00 95.94 93 ALA A O 1
ATOM 735 N N . ASP A 1 94 ? 10.442 7.767 -18.438 1.00 96.50 94 ASP A N 1
ATOM 736 C CA . ASP A 1 94 ? 9.536 7.260 -19.474 1.00 96.50 94 ASP A CA 1
ATOM 737 C C . ASP A 1 94 ? 8.362 6.472 -18.878 1.00 96.50 94 ASP A C 1
ATOM 739 O O . ASP A 1 94 ? 7.200 6.758 -19.179 1.00 96.50 94 ASP A O 1
ATOM 743 N N . PHE A 1 95 ? 8.653 5.532 -17.974 1.00 97.12 95 PHE A N 1
ATOM 744 C CA . PHE A 1 95 ? 7.639 4.738 -17.282 1.00 97.12 95 PHE A CA 1
ATOM 745 C C . PHE A 1 95 ? 6.695 5.621 -16.466 1.00 97.12 95 PHE A C 1
ATOM 747 O O . PHE A 1 95 ? 5.473 5.526 -16.595 1.00 97.12 95 PHE A O 1
ATOM 754 N N . CYS A 1 96 ? 7.243 6.536 -15.662 1.00 95.88 96 CYS A N 1
ATOM 755 C CA . CYS A 1 96 ? 6.437 7.438 -14.844 1.00 95.88 96 CYS A CA 1
ATOM 756 C C . CYS A 1 96 ? 5.568 8.371 -15.694 1.00 95.88 96 CYS A C 1
ATOM 758 O O . CYS A 1 96 ? 4.427 8.641 -15.318 1.00 95.88 96 CYS A O 1
ATOM 760 N N . TYR A 1 97 ? 6.075 8.847 -16.833 1.00 96.50 97 TYR A N 1
ATOM 761 C CA . TYR A 1 97 ? 5.310 9.669 -17.766 1.00 96.50 97 TYR A CA 1
ATOM 762 C C . TYR A 1 97 ? 4.158 8.876 -18.393 1.00 96.50 97 TYR A C 1
ATOM 764 O O . TYR A 1 97 ? 3.015 9.340 -18.394 1.00 96.50 97 TYR A O 1
ATOM 772 N N . PHE A 1 98 ? 4.433 7.656 -18.864 1.00 96.62 98 PHE A N 1
ATOM 773 C CA . PHE A 1 98 ? 3.425 6.791 -19.470 1.00 96.62 98 PHE A CA 1
ATOM 774 C C . PHE A 1 98 ? 2.289 6.459 -18.491 1.00 96.62 98 PHE A C 1
ATOM 776 O O . PHE A 1 98 ? 1.123 6.697 -18.808 1.00 96.62 98 PHE A O 1
ATOM 783 N N . ILE A 1 99 ? 2.615 5.985 -17.283 1.00 97.25 99 ILE A N 1
ATOM 784 C CA . ILE A 1 99 ? 1.604 5.658 -16.266 1.00 97.25 99 ILE A CA 1
ATOM 785 C C . ILE A 1 99 ? 0.898 6.919 -15.749 1.00 97.25 99 ILE A C 1
ATOM 787 O O . ILE A 1 99 ? -0.320 6.930 -15.555 1.00 97.25 99 ILE A O 1
ATOM 791 N N . GLY A 1 100 ? 1.649 8.002 -15.533 1.00 94.88 100 GLY A N 1
ATOM 792 C CA . GLY A 1 100 ? 1.120 9.268 -15.027 1.00 94.88 100 GLY A CA 1
ATOM 793 C C . GLY A 1 100 ? 0.049 9.867 -15.940 1.00 94.88 100 GLY A C 1
ATOM 794 O O . GLY A 1 100 ? -0.972 10.348 -15.445 1.00 94.88 100 GLY A O 1
ATOM 795 N N . ASN A 1 101 ? 0.223 9.750 -17.261 1.00 95.44 101 ASN A N 1
ATOM 796 C CA . ASN A 1 101 ? -0.766 10.174 -18.258 1.00 95.44 101 ASN A CA 1
ATOM 797 C C . ASN A 1 101 ? -2.087 9.394 -18.182 1.00 95.44 101 ASN A C 1
ATOM 799 O O . ASN A 1 101 ? -3.114 9.874 -18.654 1.00 95.44 101 ASN A O 1
ATOM 803 N N . GLN A 1 102 ? -2.081 8.209 -17.574 1.00 94.69 102 GLN A N 1
ATOM 804 C CA . GLN A 1 102 ? -3.277 7.395 -17.354 1.00 94.69 102 GLN A CA 1
ATOM 805 C C . GLN A 1 102 ? -3.943 7.685 -15.999 1.00 94.69 102 GLN A C 1
ATOM 807 O O . GLN A 1 102 ? -4.938 7.054 -15.654 1.00 94.69 102 GLN A O 1
ATOM 812 N N . HIS A 1 103 ? -3.407 8.637 -15.224 1.00 92.62 103 HIS A N 1
ATOM 813 C CA . HIS A 1 103 ? -3.848 8.975 -13.867 1.00 92.62 103 HIS A CA 1
ATOM 814 C C . HIS A 1 103 ? -3.824 7.794 -12.884 1.00 92.62 103 HIS A C 1
ATOM 816 O O . HIS A 1 103 ? -4.557 7.779 -11.891 1.00 92.62 103 HIS A O 1
ATOM 822 N N . LEU A 1 104 ? -2.955 6.817 -13.135 1.00 95.12 104 LEU A N 1
ATOM 823 C CA . LEU A 1 104 ? -2.787 5.659 -12.273 1.00 95.12 104 LEU A CA 1
ATOM 824 C C . LEU A 1 104 ? -1.750 5.932 -11.175 1.00 95.12 104 LEU A C 1
ATOM 826 O O . LEU A 1 104 ? -0.800 6.695 -11.377 1.00 95.12 104 LEU A O 1
ATOM 830 N N . PRO A 1 105 ? -1.911 5.330 -9.985 1.00 95.50 105 PRO A N 1
ATOM 831 C CA .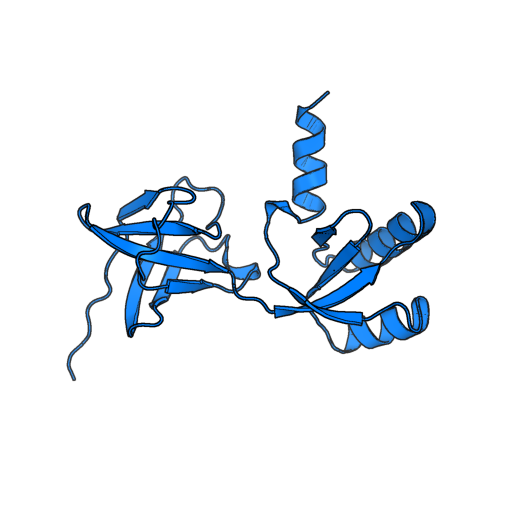 PRO A 1 105 ? -0.925 5.462 -8.928 1.00 95.50 105 PRO A CA 1
ATOM 832 C C . PRO A 1 105 ? 0.327 4.642 -9.259 1.00 95.50 105 PRO A C 1
ATOM 834 O O . PRO A 1 105 ? 0.236 3.475 -9.631 1.00 95.50 105 PRO A O 1
ATOM 837 N N . VAL A 1 106 ? 1.493 5.252 -9.049 1.00 97.56 106 VAL A N 1
ATOM 838 C CA . VAL A 1 106 ? 2.803 4.598 -9.148 1.00 97.56 106 VAL A CA 1
ATOM 839 C C . VAL A 1 106 ? 3.439 4.563 -7.768 1.00 97.56 106 VAL A C 1
ATOM 841 O O . VAL A 1 106 ? 3.432 5.571 -7.050 1.00 97.56 106 VAL A O 1
ATOM 844 N N . PHE A 1 107 ? 4.004 3.418 -7.413 1.00 97.94 107 PHE A N 1
ATOM 845 C CA . PHE A 1 107 ? 4.684 3.179 -6.149 1.00 97.94 107 PHE A CA 1
ATOM 846 C C . PHE A 1 107 ? 6.151 2.853 -6.405 1.00 97.94 107 PHE A C 1
ATOM 848 O O . PHE A 1 107 ? 6.465 2.114 -7.331 1.00 97.94 107 PHE A O 1
ATOM 855 N N . LEU A 1 108 ? 7.039 3.404 -5.583 1.00 96.88 108 LEU A N 1
ATOM 856 C CA . LEU A 1 108 ? 8.457 3.068 -5.559 1.00 96.88 108 LEU A CA 1
ATOM 857 C C . LEU A 1 108 ? 8.682 2.077 -4.413 1.00 96.88 108 LEU A C 1
ATOM 859 O O . LEU A 1 108 ? 8.758 2.473 -3.249 1.00 96.88 108 LEU A O 1
ATOM 863 N N . THR A 1 109 ? 8.712 0.783 -4.728 1.00 93.38 109 THR A N 1
ATOM 864 C CA . THR A 1 109 ? 8.777 -0.291 -3.719 1.00 93.38 109 THR A CA 1
ATOM 865 C C . THR A 1 109 ? 10.199 -0.542 -3.222 1.00 93.38 109 THR A C 1
ATOM 867 O O . THR A 1 109 ? 10.390 -0.982 -2.092 1.00 93.38 109 THR A O 1
ATOM 870 N N . SER A 1 110 ? 11.199 -0.218 -4.040 1.00 90.00 110 SER A N 1
ATOM 871 C CA . SER A 1 110 ? 12.624 -0.168 -3.696 1.00 90.00 110 SER A CA 1
ATOM 872 C C . SER A 1 110 ? 13.336 0.807 -4.649 1.00 90.00 110 SER A C 1
ATOM 874 O O . SER A 1 110 ? 12.705 1.279 -5.600 1.00 90.00 110 SER A O 1
ATOM 876 N N . PRO A 1 111 ? 14.621 1.156 -4.436 1.00 91.94 111 PRO A N 1
ATOM 877 C CA . PRO A 1 111 ? 15.350 2.005 -5.378 1.00 91.94 111 PRO A CA 1
ATOM 878 C C . PRO A 1 111 ? 15.249 1.459 -6.808 1.00 91.94 111 PRO A C 1
ATOM 880 O O . PRO A 1 111 ? 15.541 0.290 -7.038 1.00 91.94 111 PRO A O 1
ATOM 883 N N . GLN A 1 112 ? 14.793 2.304 -7.736 1.00 91.88 112 GLN A N 1
ATOM 884 C CA . GLN A 1 112 ? 14.535 1.979 -9.148 1.00 91.88 112 GLN A CA 1
ATOM 885 C C . GLN A 1 112 ? 13.511 0.856 -9.429 1.00 91.88 112 GLN A C 1
ATOM 887 O O . GLN A 1 112 ? 13.365 0.446 -10.576 1.00 91.88 112 GLN A O 1
ATOM 892 N N . GLN A 1 113 ? 12.743 0.403 -8.432 1.00 96.00 113 GLN A N 1
ATOM 893 C CA . GLN A 1 113 ? 11.660 -0.563 -8.634 1.00 96.00 113 GLN A CA 1
ATOM 894 C C . GLN A 1 113 ? 10.305 0.129 -8.544 1.00 96.00 113 GLN A C 1
ATOM 896 O O . GLN A 1 113 ? 9.880 0.565 -7.467 1.00 96.00 113 GLN A O 1
ATOM 901 N N . PHE A 1 114 ? 9.611 0.187 -9.672 1.00 97.81 114 PHE A N 1
ATOM 902 C CA . PHE A 1 114 ? 8.284 0.772 -9.766 1.00 97.81 114 PHE A CA 1
ATOM 903 C C . PHE A 1 114 ? 7.221 -0.318 -9.765 1.00 97.81 114 PHE A C 1
ATOM 905 O O . PHE A 1 114 ? 7.382 -1.355 -10.401 1.00 97.81 114 PHE A O 1
ATOM 912 N N . ALA A 1 115 ? 6.118 -0.067 -9.074 1.00 98.19 115 ALA A N 1
ATOM 913 C CA . ALA A 1 115 ? 4.969 -0.952 -9.045 1.00 98.19 115 ALA A CA 1
ATOM 914 C C . ALA A 1 115 ? 3.683 -0.167 -9.297 1.00 98.19 115 ALA A C 1
ATOM 916 O O . ALA A 1 115 ? 3.499 0.952 -8.805 1.00 98.19 115 ALA A O 1
ATOM 917 N N . VAL A 1 116 ? 2.774 -0.785 -10.040 1.00 98.12 116 VAL A N 1
ATOM 918 C CA . VAL A 1 116 ? 1.400 -0.319 -10.247 1.00 98.12 116 VAL A CA 1
ATOM 919 C C . VAL A 1 116 ? 0.443 -1.475 -9.949 1.00 98.12 116 VAL A C 1
ATOM 921 O O . VAL A 1 116 ? 0.820 -2.636 -10.136 1.00 98.12 116 VAL A O 1
ATOM 924 N N . PRO A 1 117 ? -0.782 -1.211 -9.464 1.00 97.75 117 PRO A N 1
ATOM 925 C CA . PRO A 1 117 ? -1.771 -2.271 -9.288 1.00 97.75 117 PRO A CA 1
ATOM 926 C C . PRO A 1 117 ? -2.046 -2.966 -10.628 1.00 97.75 117 PRO A C 1
ATOM 928 O O . PRO A 1 117 ? -2.099 -2.308 -11.668 1.00 97.75 117 PRO A O 1
ATOM 931 N N . TYR A 1 118 ? -2.208 -4.290 -10.606 1.00 97.88 118 TYR A N 1
ATOM 932 C CA . TYR A 1 118 ? -2.469 -5.052 -11.822 1.00 97.88 118 TYR A CA 1
ATOM 933 C C . TYR A 1 118 ? -3.786 -4.641 -12.488 1.00 97.88 118 TYR A C 1
ATOM 935 O O . TYR A 1 118 ? -4.846 -4.624 -11.863 1.00 97.88 118 TYR A O 1
ATOM 943 N N . ASP A 1 119 ? -3.696 -4.384 -13.787 1.00 97.31 119 ASP A N 1
ATOM 944 C CA . ASP A 1 119 ? -4.809 -4.302 -14.720 1.00 97.31 119 ASP A CA 1
ATOM 945 C C . ASP A 1 119 ? -4.391 -5.040 -15.997 1.00 97.31 119 ASP A C 1
ATOM 947 O O . ASP A 1 119 ? -3.270 -4.866 -16.478 1.00 97.31 119 ASP A O 1
ATOM 951 N N . GLY A 1 120 ? -5.270 -5.886 -16.540 1.00 97.00 120 GLY A N 1
ATOM 952 C CA . GLY A 1 120 ? -4.922 -6.748 -17.672 1.00 97.00 120 GLY A CA 1
ATOM 953 C C . GLY A 1 120 ? -4.535 -5.968 -18.930 1.00 97.00 120 GLY A C 1
ATOM 954 O O . GLY A 1 120 ? -3.570 -6.327 -19.599 1.00 97.00 120 GLY A O 1
ATOM 955 N N . ARG A 1 121 ? -5.227 -4.857 -19.219 1.00 96.44 121 ARG A N 1
ATOM 956 C CA . ARG A 1 121 ? -4.932 -4.025 -20.396 1.00 96.44 121 ARG A CA 1
ATOM 957 C C . ARG A 1 121 ? -3.636 -3.255 -20.204 1.00 96.44 121 ARG A C 1
ATOM 959 O O . ARG A 1 121 ? -2.842 -3.142 -21.135 1.00 96.44 121 ARG A O 1
ATOM 966 N N . LEU A 1 122 ? -3.416 -2.736 -18.998 1.00 97.00 122 LEU A N 1
ATOM 967 C CA . LEU A 1 122 ? -2.169 -2.066 -18.658 1.00 97.00 122 LEU A CA 1
ATOM 968 C C . LEU A 1 122 ? -0.982 -3.021 -18.776 1.00 97.00 122 LEU A C 1
ATOM 970 O O . LEU A 1 122 ? 0.041 -2.654 -19.345 1.00 97.00 122 LEU A O 1
ATOM 974 N N . PHE A 1 123 ? -1.124 -4.249 -18.279 1.00 97.56 123 PHE A N 1
ATOM 975 C CA . PHE A 1 123 ? -0.084 -5.262 -18.390 1.00 97.56 123 PHE A CA 1
ATOM 976 C C . PHE A 1 123 ? 0.283 -5.524 -19.851 1.00 97.56 123 PHE A C 1
ATOM 978 O O . PHE A 1 123 ? 1.456 -5.435 -20.187 1.00 97.56 123 PHE A O 1
ATOM 985 N N . GLU A 1 124 ? -0.694 -5.732 -20.738 1.00 96.69 124 GLU A N 1
ATOM 986 C CA . GLU A 1 124 ? -0.434 -5.915 -22.174 1.00 96.69 124 GLU A CA 1
ATOM 987 C C . GLU A 1 124 ? 0.322 -4.726 -22.793 1.00 96.69 124 GLU A C 1
ATOM 989 O O . GLU A 1 124 ? 1.304 -4.919 -23.514 1.00 96.69 124 GLU A O 1
ATOM 994 N N . GLN A 1 125 ? -0.088 -3.493 -22.477 1.00 96.81 125 GLN A N 1
ATOM 995 C CA . GLN A 1 125 ? 0.576 -2.277 -22.961 1.00 96.81 125 GLN A CA 1
ATOM 996 C C . GLN A 1 125 ? 2.024 -2.177 -22.474 1.00 96.81 125 GLN A C 1
ATOM 998 O O . GLN A 1 125 ? 2.930 -1.873 -23.254 1.00 96.81 125 GLN A O 1
ATOM 1003 N N . LEU A 1 126 ? 2.249 -2.438 -21.187 1.00 96.62 126 LEU A N 1
ATOM 1004 C CA . LEU A 1 126 ? 3.572 -2.367 -20.581 1.00 96.62 126 LEU A CA 1
ATOM 1005 C C . LEU A 1 126 ? 4.467 -3.505 -21.065 1.00 96.62 126 LEU A C 1
ATOM 1007 O O . LEU A 1 126 ? 5.629 -3.259 -21.374 1.00 96.62 126 LEU A O 1
ATOM 1011 N N . SER A 1 127 ? 3.944 -4.723 -21.203 1.00 96.19 127 SER A N 1
ATOM 1012 C CA . SER A 1 127 ? 4.674 -5.856 -21.775 1.00 96.19 127 SER A CA 1
ATOM 1013 C C . SER A 1 127 ? 5.067 -5.596 -23.225 1.00 96.19 127 SER A C 1
ATOM 1015 O O . SER A 1 127 ? 6.188 -5.917 -23.610 1.00 96.19 127 SER A O 1
ATOM 1017 N N . PHE A 1 128 ? 4.203 -4.963 -24.024 1.00 96.12 128 PHE A N 1
ATOM 1018 C CA . PHE A 1 128 ? 4.559 -4.551 -25.382 1.00 96.12 128 PHE A CA 1
ATOM 1019 C C . PHE A 1 128 ? 5.665 -3.484 -25.391 1.00 96.12 128 PHE A C 1
ATOM 1021 O O . PHE A 1 128 ? 6.572 -3.540 -26.218 1.00 96.12 128 PHE A O 1
ATOM 1028 N N . ARG A 1 129 ? 5.613 -2.521 -24.461 1.00 94.94 129 ARG A N 1
ATOM 1029 C CA . ARG A 1 129 ? 6.557 -1.394 -24.397 1.00 94.94 129 ARG A CA 1
ATOM 1030 C C . ARG A 1 129 ? 7.927 -1.763 -23.820 1.00 94.94 129 ARG A C 1
ATOM 1032 O O . ARG A 1 129 ? 8.942 -1.303 -24.332 1.00 94.94 129 ARG A O 1
ATOM 1039 N N . TYR A 1 130 ? 7.956 -2.554 -22.753 1.00 94.75 130 TYR A N 1
ATOM 1040 C CA . TYR A 1 130 ? 9.152 -2.819 -21.942 1.00 94.75 130 TYR A CA 1
ATOM 1041 C C . TYR A 1 130 ? 9.608 -4.286 -21.988 1.00 94.75 130 TYR A C 1
ATOM 1043 O O . TYR A 1 130 ? 10.659 -4.626 -21.435 1.00 94.75 130 TYR A O 1
ATOM 1051 N N . GLY A 1 131 ? 8.851 -5.154 -22.665 1.00 93.00 131 GLY A N 1
ATOM 1052 C CA . GLY A 1 131 ? 9.210 -6.547 -22.908 1.00 93.00 131 GLY A CA 1
ATOM 1053 C C . GLY A 1 131 ? 9.279 -7.391 -21.636 1.00 93.00 131 GLY A C 1
ATOM 1054 O O . GLY A 1 131 ? 8.510 -7.213 -20.692 1.00 93.00 131 GLY A O 1
ATOM 1055 N N . ALA A 1 132 ? 10.245 -8.313 -21.611 1.00 89.56 132 ALA A N 1
ATOM 1056 C CA . ALA A 1 132 ? 10.433 -9.302 -20.546 1.00 89.56 132 ALA A CA 1
ATOM 1057 C C . ALA A 1 132 ? 10.814 -8.714 -19.171 1.00 89.56 132 ALA A C 1
ATOM 1059 O O . ALA A 1 132 ? 10.898 -9.452 -18.192 1.00 89.56 132 ALA A O 1
ATOM 1060 N N . ARG A 1 133 ? 11.054 -7.400 -19.081 1.00 91.75 133 ARG A N 1
ATOM 1061 C CA . ARG A 1 133 ? 11.367 -6.719 -17.816 1.00 91.75 133 ARG A CA 1
ATOM 1062 C C . ARG A 1 133 ? 10.139 -6.483 -16.946 1.00 91.75 133 ARG A C 1
ATOM 1064 O O . ARG A 1 133 ? 10.280 -6.296 -15.743 1.00 91.75 133 ARG A O 1
ATOM 1071 N N . ILE A 1 134 ? 8.947 -6.503 -17.539 1.00 96.06 134 ILE A N 1
ATOM 1072 C CA . ILE A 1 134 ? 7.699 -6.382 -16.793 1.00 96.06 134 ILE A CA 1
ATOM 1073 C C . ILE A 1 134 ? 7.405 -7.697 -16.087 1.00 96.06 134 ILE A C 1
ATOM 1075 O O . ILE A 1 134 ? 7.305 -8.748 -16.718 1.00 96.06 134 ILE A O 1
ATOM 1079 N N . GLN A 1 135 ? 7.238 -7.623 -14.772 1.00 96.00 135 GLN A N 1
ATOM 1080 C CA . GLN A 1 135 ? 6.998 -8.786 -13.925 1.00 96.00 135 GLN A CA 1
ATOM 1081 C C . GLN A 1 135 ? 5.688 -8.626 -13.168 1.00 96.00 135 GLN A C 1
ATOM 1083 O O . GLN A 1 135 ? 5.325 -7.523 -12.767 1.00 96.00 135 GLN A O 1
ATOM 1088 N N . LEU A 1 136 ? 4.980 -9.732 -12.955 1.00 97.75 136 LEU A N 1
ATOM 1089 C CA . LEU A 1 136 ? 3.856 -9.765 -12.029 1.00 97.75 136 LEU A CA 1
ATOM 1090 C C . LEU A 1 136 ? 4.353 -10.234 -10.668 1.00 97.75 136 LEU A C 1
ATOM 1092 O O . LEU A 1 136 ? 4.923 -11.318 -10.558 1.00 97.75 136 LEU A O 1
ATOM 1096 N N . THR A 1 137 ? 4.151 -9.411 -9.644 1.00 96.94 137 THR A N 1
ATOM 1097 C CA . THR A 1 137 ? 4.601 -9.695 -8.276 1.00 96.94 137 THR A CA 1
ATOM 1098 C C . THR A 1 137 ? 3.517 -9.341 -7.273 1.00 96.94 137 THR A C 1
ATOM 1100 O O . THR A 1 137 ? 2.837 -8.327 -7.433 1.00 96.94 137 THR A O 1
ATOM 1103 N N . ASP A 1 138 ? 3.377 -10.126 -6.210 1.00 97.44 138 ASP A N 1
ATOM 1104 C CA . ASP A 1 138 ? 2.575 -9.703 -5.064 1.00 97.44 138 ASP A CA 1
ATOM 1105 C C . ASP A 1 138 ? 3.353 -8.660 -4.259 1.00 97.44 138 ASP A C 1
ATOM 1107 O O . ASP A 1 138 ? 4.496 -8.890 -3.862 1.00 97.44 138 ASP A O 1
ATOM 1111 N N . ALA A 1 139 ? 2.738 -7.506 -4.012 1.00 96.31 139 ALA A N 1
ATOM 1112 C CA . ALA A 1 139 ? 3.337 -6.451 -3.206 1.00 96.31 139 ALA A CA 1
ATOM 1113 C C . ALA A 1 139 ? 2.288 -5.726 -2.360 1.00 96.31 139 ALA A C 1
ATOM 1115 O O . ALA A 1 139 ? 1.116 -5.625 -2.723 1.00 96.31 139 ALA A O 1
ATOM 1116 N N . GLN A 1 140 ? 2.718 -5.208 -1.210 1.00 96.69 140 GLN A N 1
ATOM 1117 C CA . GLN A 1 140 ? 1.908 -4.311 -0.392 1.00 96.69 140 GLN A CA 1
ATOM 1118 C C . GLN A 1 140 ? 2.133 -2.874 -0.874 1.00 96.69 140 GLN A C 1
ATOM 1120 O O . GLN A 1 140 ? 3.254 -2.373 -0.834 1.00 96.69 140 GLN A O 1
ATOM 1125 N N . LEU A 1 141 ? 1.071 -2.210 -1.329 1.00 97.12 141 LEU A N 1
ATOM 1126 C CA . LEU A 1 141 ? 1.143 -0.837 -1.831 1.00 97.12 141 LEU A CA 1
ATOM 1127 C C . LEU A 1 141 ? 0.811 0.155 -0.711 1.00 97.12 141 LEU A C 1
ATOM 1129 O O . LEU A 1 141 ? -0.351 0.322 -0.338 1.00 97.12 141 LEU A O 1
ATOM 1133 N N . LEU A 1 142 ? 1.831 0.822 -0.164 1.00 96.25 142 LEU A N 1
ATOM 1134 C CA . LEU A 1 142 ? 1.666 1.784 0.929 1.00 96.25 142 LEU A CA 1
ATOM 1135 C C . LEU A 1 142 ? 1.723 3.228 0.421 1.00 96.25 142 LEU A C 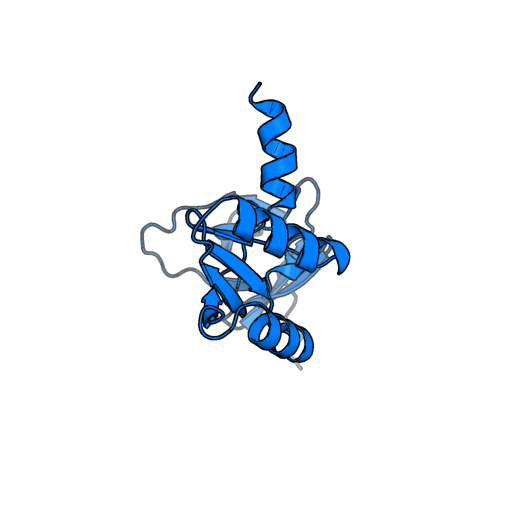1
ATOM 1137 O O . LEU A 1 142 ? 2.540 3.585 -0.426 1.00 96.25 142 LEU A O 1
ATOM 1141 N N . SER A 1 143 ? 0.891 4.107 0.986 1.00 93.69 143 SER A N 1
ATOM 1142 C CA . SER A 1 143 ? 0.828 5.525 0.591 1.00 93.69 143 SER A CA 1
ATOM 1143 C C . SER A 1 143 ? 2.183 6.228 0.601 1.00 93.69 143 SER A C 1
ATOM 1145 O O . SER A 1 143 ? 2.460 7.006 -0.312 1.00 93.69 143 SER A O 1
ATOM 1147 N N . HIS A 1 144 ? 3.034 5.948 1.593 1.00 93.25 144 HIS A N 1
ATOM 1148 C CA . HIS A 1 144 ? 4.342 6.593 1.722 1.00 93.25 144 HIS A CA 1
ATOM 1149 C C . HIS A 1 144 ? 5.347 6.178 0.635 1.00 93.25 144 HIS A C 1
ATOM 1151 O O . HIS A 1 144 ? 6.337 6.871 0.433 1.00 93.25 144 HIS A O 1
ATOM 1157 N N . GLN A 1 145 ? 5.072 5.089 -0.088 1.00 95.75 145 GLN A N 1
ATOM 1158 C CA . GLN A 1 145 ? 5.844 4.639 -1.249 1.00 95.75 145 GLN A CA 1
ATOM 1159 C C . GLN A 1 145 ? 5.304 5.221 -2.562 1.00 95.75 145 GLN A C 1
ATOM 1161 O O . GLN A 1 145 ? 5.961 5.124 -3.595 1.00 95.75 145 GLN A O 1
ATOM 1166 N N . SER A 1 146 ? 4.107 5.820 -2.564 1.00 96.25 146 SER A N 1
ATOM 1167 C CA . SER A 1 146 ? 3.544 6.396 -3.787 1.00 96.25 146 SER A CA 1
ATOM 1168 C C . SER A 1 146 ? 4.370 7.594 -4.263 1.00 96.25 146 SER A C 1
ATOM 1170 O O . SER A 1 146 ? 4.714 8.475 -3.470 1.00 96.25 146 SER A O 1
ATOM 1172 N N . LEU A 1 147 ? 4.630 7.692 -5.570 1.00 95.06 147 LEU A N 1
ATOM 1173 C CA . LEU A 1 147 ? 5.398 8.808 -6.139 1.00 95.06 147 LEU A CA 1
ATOM 1174 C C . LEU A 1 147 ? 4.757 10.163 -5.828 1.00 95.06 147 LEU A C 1
ATOM 1176 O O . LEU A 1 147 ? 5.457 11.136 -5.565 1.00 95.06 147 LEU A O 1
ATOM 1180 N N . ARG A 1 148 ? 3.421 10.224 -5.770 1.00 92.44 148 ARG A N 1
ATOM 1181 C CA . ARG A 1 148 ? 2.688 11.431 -5.364 1.00 92.44 148 ARG A CA 1
ATOM 1182 C C . ARG A 1 148 ? 3.031 11.865 -3.937 1.00 92.44 148 ARG A C 1
ATOM 1184 O O . ARG A 1 148 ? 3.171 13.061 -3.686 1.00 92.44 148 ARG A O 1
ATOM 1191 N N . TYR A 1 149 ? 3.119 10.920 -3.001 1.00 93.12 149 TYR A N 1
ATOM 1192 C CA . TYR A 1 149 ? 3.511 11.210 -1.623 1.00 93.12 149 TYR A CA 1
ATOM 1193 C C . TYR A 1 149 ? 4.971 11.661 -1.559 1.00 93.12 149 TYR A C 1
ATOM 1195 O O . TYR A 1 149 ? 5.261 12.693 -0.958 1.00 93.12 149 TYR A O 1
ATOM 1203 N N . LEU A 1 150 ? 5.867 10.932 -2.229 1.00 92.25 150 LEU A N 1
ATOM 1204 C CA . LEU A 1 150 ? 7.298 11.238 -2.261 1.00 92.25 150 LEU A CA 1
ATOM 1205 C C . LEU A 1 150 ? 7.570 12.627 -2.854 1.00 92.25 150 LEU A C 1
ATOM 1207 O O . LEU A 1 150 ? 8.304 13.411 -2.261 1.00 92.25 150 LEU A O 1
ATOM 1211 N N . ALA A 1 151 ? 6.921 12.977 -3.967 1.00 90.00 151 ALA A N 1
ATOM 1212 C CA . ALA A 1 151 ? 7.056 14.290 -4.594 1.00 90.00 151 ALA A CA 1
ATOM 1213 C C . ALA A 1 151 ? 6.585 15.427 -3.673 1.00 90.00 151 ALA A C 1
ATOM 1215 O O . ALA A 1 151 ? 7.267 16.439 -3.550 1.00 90.00 151 ALA A O 1
ATOM 1216 N N . LYS A 1 152 ? 5.447 15.247 -2.986 1.00 88.31 152 LYS A N 1
ATOM 1217 C CA . LYS A 1 152 ? 4.897 16.255 -2.066 1.00 88.31 152 LYS A CA 1
ATOM 1218 C C . LYS A 1 152 ? 5.754 16.453 -0.812 1.00 88.31 152 LYS A C 1
ATOM 1220 O O . LYS A 1 152 ? 5.786 17.551 -0.265 1.00 88.31 152 LYS A O 1
ATOM 1225 N N . ASN A 1 153 ? 6.407 15.403 -0.323 1.00 84.12 153 ASN A N 1
ATOM 1226 C CA . ASN A 1 153 ? 7.184 15.492 0.913 1.00 84.12 153 ASN A CA 1
ATOM 1227 C C . ASN A 1 153 ? 8.653 15.859 0.677 1.00 84.12 153 ASN A C 1
ATOM 1229 O O . ASN A 1 153 ? 9.250 16.460 1.560 1.00 84.12 153 ASN A O 1
ATOM 1233 N N . ARG A 1 154 ? 9.198 15.648 -0.530 1.00 67.12 154 ARG A N 1
ATOM 1234 C CA . ARG A 1 154 ? 10.506 16.205 -0.923 1.00 67.12 154 ARG A CA 1
ATOM 1235 C C . ARG A 1 154 ? 10.522 17.732 -0.974 1.00 67.12 154 ARG A C 1
ATOM 1237 O O . ARG A 1 154 ? 11.540 18.339 -0.675 1.00 67.12 154 ARG A O 1
ATOM 1244 N N . THR A 1 155 ? 9.397 18.374 -1.294 1.00 51.94 155 THR A N 1
ATOM 1245 C CA . THR A 1 155 ? 9.285 19.845 -1.267 1.00 51.94 155 THR A CA 1
ATOM 1246 C C . THR A 1 155 ? 9.400 20.465 0.133 1.00 51.94 155 THR A C 1
ATOM 1248 O O . THR A 1 155 ? 9.405 21.685 0.236 1.00 51.94 155 THR A O 1
ATOM 1251 N N . HIS A 1 156 ? 9.493 19.661 1.198 1.00 44.50 156 HIS A N 1
ATOM 1252 C CA . HIS A 1 156 ? 9.644 20.127 2.581 1.00 44.50 156 HIS A CA 1
ATOM 1253 C C . HIS A 1 156 ? 11.035 19.856 3.185 1.00 44.50 156 HIS A C 1
ATOM 1255 O O . HIS A 1 156 ? 11.228 20.122 4.368 1.00 44.50 156 HIS A O 1
ATOM 1261 N N . GLU A 1 157 ? 11.986 19.337 2.400 1.00 41.31 157 GLU A N 1
ATOM 1262 C CA . GLU A 1 157 ? 13.348 19.003 2.856 1.00 41.31 157 GLU A CA 1
ATOM 1263 C C . GLU A 1 157 ? 14.442 19.943 2.304 1.00 41.31 157 GLU A C 1
ATOM 1265 O O . GLU A 1 157 ? 15.613 19.739 2.615 1.00 41.31 157 GLU A O 1
ATOM 1270 N N . ASN A 1 158 ? 14.072 20.984 1.543 1.00 34.50 158 ASN A N 1
ATOM 1271 C CA . ASN A 1 158 ? 14.990 22.018 1.037 1.00 34.50 158 ASN A CA 1
ATOM 1272 C C . ASN A 1 158 ? 14.724 23.383 1.672 1.00 34.50 158 ASN A C 1
ATOM 1274 O O . ASN A 1 158 ? 13.540 23.794 1.687 1.00 34.50 158 ASN A O 1
#

Radius of gyration: 18.48 Å; chains: 1; bounding box: 49×36×51 Å

Organism: NCBI:txid1423959

pLDDT: mean 91.92, std 11.62, range [34.5, 98.44]

Foldseek 3Di:
DPPQDAFEFDDKDPQDDCVPDDAWEFEDEQVCFQPQWDFGATPVGHTHIYGCPPPRTQFFRMFTDGPRDGRHGYDHFWAKKWKAQDPDPVSVVVVCVVCVVVVFWWFQPDVSIIIGGDDPVVQVVCCVVPNPRTDIDTDRGGPCRTPVNVVVVVVVVD